Protein AF-A0A7J7K6N8-F1 (afdb_monomer_lite)

Secondary structure (DSSP, 8-state):
---HHHHHHHHHHHHHHHHHHHHHHHHHHTSTTHHHHS-HHHHHHHHHHHHHHHHHHHHHHHHHHHHHHHHHHT-

Foldseek 3Di:
DDPLVVVLVVLVVVLVVLVVVLVVLVVCCPDPCCPVPPDPVRNVVSVVSSVVSVVVSVVSVVVSVVSVVVVVVVD

InterPro domains:
  IPR010978 Class I and II aminoacyl-tRNA synthetase, tRNA-binding arm [SSF46589] (3-67)
  IPR019499 Valyl-tRNA synthetase, tRNA-binding arm [PF10458] (3-67)
  IPR037118 Valyl-tRNA synthetase, tRNA-binding arm superfamily [G3DSA:1.10.287.380] (1-69)

Sequence (75 aa):
MIDLD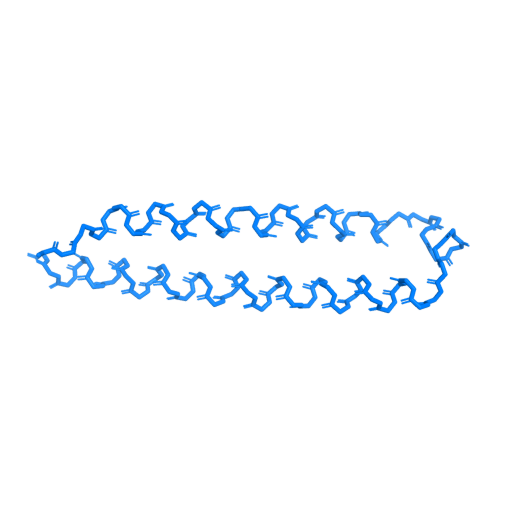KELSQLAQKLKQISEKRDKLEESMKKPDYVVKVPEGVRADNSQKVEDLSKESSRLQEAIQKLEKMKLDDI

pLDDT: mean 93.54, std 7.47, range [54.59, 97.81]

Organism: Bugula neritina (NCBI:txid10212)

Radius of gyration: 16.95 Å; chains: 1; bounding box: 36×17×50 Å

Structure (mmCIF, N/CA/C/O backbone):
data_AF-A0A7J7K6N8-F1
#
_entry.id   AF-A0A7J7K6N8-F1
#
loop_
_atom_site.group_PDB
_atom_site.id
_atom_site.type_symbol
_atom_site.label_atom_id
_atom_site.label_alt_id
_atom_site.label_comp_id
_atom_site.label_asym_id
_atom_site.label_entity_id
_atom_site.label_seq_id
_atom_site.pdbx_PDB_ins_code
_atom_site.Cartn_x
_atom_site.Cartn_y
_atom_site.Cartn_z
_atom_site.occupancy
_atom_site.B_iso_or_equiv
_atom_site.auth_seq_id
_atom_site.auth_comp_id
_atom_site.auth_asym_id
_atom_site.auth_atom_id
_atom_site.pdbx_PDB_model_num
ATOM 1 N N . MET A 1 1 ? 6.316 -7.534 -28.239 1.00 62.94 1 MET A N 1
ATOM 2 C CA . MET A 1 1 ? 7.119 -6.574 -27.461 1.00 62.94 1 MET A CA 1
ATOM 3 C C . MET A 1 1 ? 6.214 -6.046 -26.362 1.00 62.94 1 MET A C 1
ATOM 5 O O . MET A 1 1 ? 5.106 -5.635 -26.683 1.00 62.94 1 MET A O 1
ATOM 9 N N . ILE A 1 2 ? 6.597 -6.212 -25.097 1.00 75.12 2 ILE A N 1
ATOM 10 C CA . ILE A 1 2 ? 5.807 -5.725 -23.957 1.00 75.12 2 ILE A CA 1
ATOM 11 C C . ILE A 1 2 ? 6.057 -4.221 -23.839 1.00 75.12 2 ILE A C 1
ATOM 13 O O . ILE A 1 2 ? 7.202 -3.785 -23.925 1.00 75.12 2 ILE A O 1
ATOM 17 N N . ASP A 1 3 ? 4.992 -3.442 -23.675 1.00 89.06 3 ASP A N 1
ATOM 18 C CA . ASP A 1 3 ? 5.088 -2.008 -23.410 1.00 89.06 3 ASP A CA 1
ATOM 19 C C . ASP A 1 3 ? 5.368 -1.801 -21.915 1.00 89.06 3 ASP A C 1
ATOM 21 O O . ASP A 1 3 ? 4.453 -1.740 -21.091 1.00 89.06 3 ASP A O 1
ATOM 25 N N . LEU A 1 4 ? 6.657 -1.766 -21.564 1.00 89.06 4 LEU A N 1
ATOM 26 C CA . LEU A 1 4 ? 7.116 -1.629 -20.180 1.00 89.06 4 LEU A CA 1
ATOM 27 C C . LEU A 1 4 ? 6.632 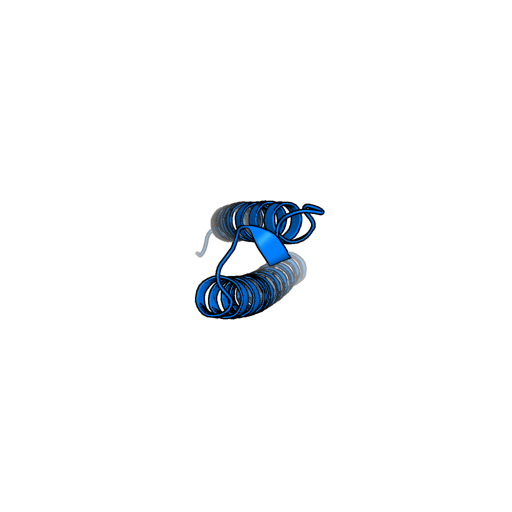-0.324 -19.533 1.00 89.06 4 LEU A C 1
ATOM 29 O O . LEU A 1 4 ? 6.370 -0.308 -18.333 1.00 89.06 4 LEU A O 1
ATOM 33 N N . ASP A 1 5 ? 6.462 0.748 -20.310 1.00 91.25 5 ASP A N 1
ATOM 34 C CA . ASP A 1 5 ? 5.966 2.031 -19.805 1.00 91.25 5 ASP A CA 1
ATOM 35 C C . ASP A 1 5 ? 4.498 1.951 -19.392 1.00 91.25 5 ASP A C 1
ATOM 37 O O . ASP A 1 5 ? 4.107 2.438 -18.325 1.00 91.25 5 ASP A O 1
ATOM 41 N N . LYS A 1 6 ? 3.683 1.277 -20.203 1.00 93.56 6 LYS A N 1
ATOM 42 C CA . LYS A 1 6 ? 2.283 1.021 -19.870 1.00 93.56 6 LYS A CA 1
ATOM 43 C C . LYS A 1 6 ? 2.143 0.145 -18.623 1.00 93.56 6 LYS A C 1
ATOM 45 O O . LYS A 1 6 ? 1.333 0.470 -17.755 1.00 93.56 6 LYS A O 1
ATOM 50 N N . GLU A 1 7 ? 2.924 -0.926 -18.511 1.00 93.56 7 GLU A N 1
ATOM 51 C CA . GLU A 1 7 ? 2.896 -1.823 -17.345 1.00 93.56 7 GLU A CA 1
ATOM 52 C C . GLU A 1 7 ? 3.354 -1.106 -16.063 1.00 93.56 7 GLU A C 1
ATOM 54 O O . GLU A 1 7 ? 2.682 -1.180 -15.030 1.00 93.56 7 GLU A O 1
ATOM 59 N N . LEU A 1 8 ? 4.440 -0.326 -16.132 1.00 94.88 8 LEU A N 1
ATOM 60 C CA . LEU A 1 8 ? 4.908 0.503 -15.016 1.00 94.88 8 LEU A CA 1
ATOM 61 C C . LEU A 1 8 ? 3.845 1.515 -14.576 1.00 94.88 8 LEU A C 1
ATOM 63 O O . LEU A 1 8 ? 3.585 1.656 -13.379 1.00 94.88 8 LEU A O 1
ATOM 67 N N . SER A 1 9 ? 3.181 2.176 -15.528 1.00 95.81 9 SER A N 1
ATOM 68 C CA . SER A 1 9 ? 2.099 3.122 -15.237 1.00 95.81 9 SER A CA 1
ATOM 69 C C . SER A 1 9 ? 0.923 2.452 -14.516 1.00 95.81 9 SER A C 1
ATOM 71 O O . SER A 1 9 ? 0.429 2.973 -13.511 1.00 95.81 9 SER A O 1
ATOM 73 N N . GLN A 1 10 ? 0.508 1.265 -14.967 1.00 96.50 10 GLN A N 1
ATOM 74 C CA . GLN A 1 10 ? -0.579 0.507 -14.342 1.00 96.50 10 GLN A CA 1
ATOM 75 C C . GLN A 1 10 ? -0.229 0.055 -12.920 1.00 96.50 10 GLN A C 1
ATOM 77 O O . GLN A 1 10 ? -1.042 0.209 -12.002 1.00 96.50 10 GLN A O 1
ATOM 82 N N . LEU A 1 11 ? 0.984 -0.463 -12.711 1.00 96.12 11 LEU A N 1
ATOM 83 C CA . LEU A 1 11 ? 1.445 -0.881 -11.388 1.00 96.12 11 LEU A CA 1
ATOM 84 C C . LEU A 1 11 ? 1.577 0.308 -10.431 1.00 96.12 11 LEU A C 1
ATOM 86 O O . LEU A 1 11 ? 1.129 0.214 -9.287 1.00 96.12 11 LEU A O 1
ATOM 90 N N . ALA A 1 12 ? 2.108 1.440 -10.897 1.00 96.00 12 ALA A N 1
ATOM 91 C CA . ALA A 1 12 ? 2.206 2.665 -10.106 1.00 96.00 12 ALA A CA 1
ATOM 92 C C . ALA A 1 12 ? 0.820 3.200 -9.713 1.00 96.00 12 ALA A C 1
ATOM 94 O O . ALA A 1 12 ? 0.594 3.573 -8.558 1.00 96.00 12 ALA A O 1
ATOM 95 N N . GLN A 1 13 ? -0.146 3.179 -10.638 1.00 97.75 13 GLN A N 1
ATOM 96 C CA . GLN A 1 13 ? -1.525 3.567 -10.344 1.00 97.75 13 GLN A CA 1
ATOM 97 C C . GLN A 1 13 ? -2.158 2.640 -9.298 1.00 97.75 13 GLN A C 1
ATOM 99 O O . GLN A 1 13 ? -2.814 3.118 -8.367 1.00 97.75 13 GLN A O 1
ATOM 104 N N . LYS A 1 14 ? -1.937 1.325 -9.408 1.00 97.19 14 LYS A N 1
ATOM 105 C CA . LYS A 1 14 ? -2.438 0.350 -8.434 1.00 97.19 14 LYS A CA 1
ATOM 106 C C . LYS A 1 14 ? -1.804 0.554 -7.051 1.00 97.19 14 LYS A C 1
ATOM 108 O O . LYS A 1 14 ? -2.526 0.584 -6.053 1.00 97.19 14 LYS A O 1
ATOM 113 N N . LEU A 1 15 ? -0.487 0.766 -6.988 1.00 97.12 15 LEU A N 1
ATOM 114 C CA . LEU A 1 15 ? 0.240 1.059 -5.748 1.00 97.12 15 LEU A CA 1
ATOM 115 C C . LEU A 1 15 ? -0.300 2.320 -5.064 1.00 97.12 15 LEU A C 1
ATOM 117 O O . LEU A 1 15 ? -0.527 2.315 -3.851 1.00 97.12 15 LEU A O 1
ATOM 121 N N . LYS A 1 16 ? -0.563 3.378 -5.841 1.00 97.31 16 LYS A N 1
ATOM 122 C CA . LYS A 1 16 ? -1.162 4.618 -5.334 1.00 97.31 16 LYS A CA 1
ATOM 123 C C . LYS A 1 16 ? -2.524 4.354 -4.693 1.00 97.31 16 LYS A C 1
ATOM 125 O O . LYS A 1 16 ? -2.749 4.748 -3.554 1.00 97.31 16 LYS A O 1
ATOM 130 N N . GLN A 1 17 ? -3.411 3.635 -5.381 1.00 97.56 17 GLN A N 1
ATOM 131 C CA . GLN A 1 17 ? -4.752 3.336 -4.867 1.00 97.56 17 GLN A CA 1
ATOM 132 C C . GLN A 1 17 ? -4.735 2.497 -3.582 1.00 97.56 17 GLN A C 1
ATOM 134 O O . GLN A 1 17 ? -5.561 2.713 -2.696 1.00 97.56 17 GLN A O 1
ATOM 139 N N . ILE A 1 18 ? -3.831 1.521 -3.478 1.00 96.44 18 ILE A N 1
ATOM 140 C CA . ILE A 1 18 ? -3.716 0.671 -2.283 1.00 96.44 18 ILE A CA 1
ATOM 141 C C . ILE A 1 18 ? -3.145 1.466 -1.115 1.00 96.44 18 ILE A C 1
ATOM 143 O O . ILE A 1 18 ? -3.695 1.403 -0.016 1.00 96.44 18 ILE A O 1
ATOM 147 N N . SER A 1 19 ? -2.111 2.268 -1.364 1.00 94.81 19 SER A N 1
ATOM 148 C CA . SER A 1 19 ? -1.510 3.127 -0.342 1.00 94.81 19 SER A CA 1
ATOM 149 C C . SER A 1 19 ? -2.521 4.145 0.191 1.00 94.81 19 SER A C 1
ATOM 151 O O . SER A 1 19 ? -2.699 4.240 1.398 1.00 94.81 19 SER A O 1
ATOM 153 N N . GLU A 1 20 ? -3.301 4.793 -0.680 1.00 97.12 20 GLU A N 1
ATOM 154 C CA . GLU A 1 20 ? -4.372 5.707 -0.256 1.00 97.12 20 GLU A CA 1
ATOM 155 C C . GLU A 1 20 ? -5.444 5.016 0.605 1.00 97.12 20 GLU A C 1
ATOM 157 O O . GLU A 1 20 ? -5.960 5.609 1.554 1.00 97.12 20 GLU A O 1
ATOM 162 N N . LYS A 1 21 ? -5.807 3.765 0.288 1.00 96.62 21 LYS A N 1
ATOM 163 C CA . LYS A 1 21 ? -6.763 2.989 1.096 1.00 96.62 21 LYS A CA 1
ATOM 164 C C . LYS A 1 21 ? -6.189 2.645 2.466 1.00 96.62 21 LYS A C 1
ATOM 166 O O . LYS A 1 21 ? -6.904 2.775 3.459 1.00 96.62 21 LYS A O 1
ATOM 171 N N . ARG A 1 22 ? -4.923 2.219 2.514 1.00 97.25 22 ARG A N 1
ATOM 172 C CA . ARG A 1 22 ? -4.209 1.931 3.763 1.00 97.25 22 ARG A CA 1
ATOM 173 C C . ARG A 1 22 ? -4.148 3.179 4.635 1.00 97.25 22 ARG A C 1
ATOM 175 O O . ARG A 1 22 ? -4.547 3.118 5.791 1.00 97.25 22 ARG A O 1
ATOM 182 N N . ASP A 1 23 ? -3.720 4.303 4.070 1.00 96.12 23 ASP A N 1
ATOM 183 C CA . ASP A 1 23 ? -3.493 5.542 4.815 1.00 96.12 23 ASP A CA 1
ATOM 184 C C . ASP A 1 23 ? -4.796 6.079 5.416 1.00 96.12 23 ASP A C 1
ATOM 186 O O . ASP A 1 23 ? -4.836 6.425 6.594 1.00 96.12 23 ASP A O 1
ATOM 190 N N . LYS A 1 24 ? -5.897 6.048 4.652 1.00 96.88 24 LYS A N 1
ATOM 191 C CA . LYS A 1 24 ? -7.230 6.416 5.160 1.00 96.88 24 LYS A CA 1
ATOM 192 C C . LYS A 1 24 ? -7.692 5.509 6.300 1.00 96.88 24 LYS A C 1
ATOM 194 O O . LYS A 1 24 ? -8.307 5.984 7.256 1.00 96.88 24 LYS A O 1
ATOM 199 N N . LEU A 1 25 ? -7.430 4.205 6.197 1.00 95.94 25 LEU A N 1
ATOM 200 C CA . LEU A 1 25 ? -7.798 3.259 7.245 1.00 95.94 25 LEU A CA 1
ATOM 201 C C . LEU A 1 25 ? -6.965 3.497 8.507 1.00 95.94 25 LEU A C 1
ATOM 203 O O . LEU A 1 25 ? -7.537 3.639 9.586 1.00 95.94 25 LEU A O 1
ATOM 207 N N . GLU A 1 26 ? -5.649 3.651 8.377 1.00 95.75 26 GLU A N 1
ATOM 208 C CA . GLU A 1 26 ? -4.779 3.997 9.502 1.00 95.75 26 GLU A CA 1
ATOM 209 C C . GLU A 1 26 ? -5.165 5.322 10.162 1.00 95.75 26 GLU A C 1
ATOM 211 O O . GLU A 1 26 ? -5.191 5.417 11.387 1.00 95.75 26 GLU A O 1
ATOM 216 N N . GLU A 1 27 ? -5.473 6.353 9.375 1.00 96.38 27 GLU A N 1
ATOM 217 C CA . GLU A 1 27 ? -5.922 7.643 9.897 1.00 96.38 27 GLU A CA 1
ATOM 218 C C . GLU A 1 27 ? -7.211 7.483 10.712 1.00 96.38 27 GLU A C 1
ATOM 220 O O . GLU A 1 27 ? -7.338 8.041 11.803 1.00 96.38 27 GLU A O 1
ATOM 225 N N . SER A 1 28 ? -8.148 6.654 10.239 1.00 93.88 28 SER A N 1
ATOM 226 C CA . SER A 1 28 ? -9.371 6.350 10.983 1.00 93.88 28 SER A CA 1
ATOM 227 C C . SER A 1 28 ? -9.098 5.618 12.303 1.00 93.88 28 SER A C 1
ATOM 229 O O . SER A 1 28 ? -9.755 5.912 13.302 1.00 93.88 28 SER A O 1
ATOM 231 N N . MET A 1 29 ? -8.095 4.734 12.324 1.00 95.25 29 MET A N 1
ATOM 232 C CA . MET A 1 29 ? -7.668 3.974 13.503 1.00 95.25 29 MET A CA 1
ATOM 233 C C . MET A 1 29 ? -6.922 4.833 14.533 1.00 95.25 29 MET A C 1
ATOM 235 O O . MET A 1 29 ? -6.915 4.501 15.715 1.00 95.25 29 MET A O 1
ATOM 239 N N . LYS A 1 30 ? -6.316 5.947 14.102 1.00 95.12 30 LYS A N 1
ATOM 240 C CA . LYS A 1 30 ? -5.597 6.907 14.960 1.00 95.12 30 LYS A CA 1
ATOM 241 C C . LYS A 1 30 ? -6.527 7.901 15.669 1.00 95.12 30 LYS A C 1
ATOM 243 O O . LYS A 1 30 ? -6.055 8.703 16.475 1.00 95.12 30 LYS A O 1
ATOM 248 N N . LYS A 1 31 ? -7.838 7.882 15.391 1.00 95.31 31 LYS A N 1
ATOM 249 C CA . LYS A 1 31 ? -8.795 8.788 16.042 1.00 95.31 31 LYS A CA 1
ATOM 250 C C . LYS A 1 31 ? -8.868 8.516 17.556 1.00 95.31 31 LYS A C 1
ATOM 252 O O . LYS A 1 31 ? -8.960 7.353 17.945 1.00 95.31 31 LYS A O 1
ATOM 257 N N . PRO A 1 32 ? -8.895 9.551 18.421 1.00 91.81 32 PRO A N 1
ATOM 258 C CA . PRO A 1 32 ? -8.869 9.369 19.879 1.00 91.81 32 PRO A CA 1
ATOM 259 C C . PRO A 1 32 ? -10.014 8.514 20.439 1.00 91.81 32 PRO A C 1
ATOM 261 O O . PRO A 1 32 ? -9.855 7.826 21.441 1.00 91.81 32 PRO A O 1
ATOM 264 N N . ASP A 1 33 ? -11.174 8.550 19.789 1.00 94.38 33 ASP A N 1
ATOM 265 C CA . ASP A 1 33 ? -12.384 7.831 20.183 1.00 94.38 33 ASP A CA 1
ATOM 266 C C . ASP A 1 33 ? -12.534 6.461 19.501 1.00 94.38 33 ASP A C 1
ATOM 268 O O . ASP A 1 33 ? -13.515 5.758 19.749 1.00 94.38 33 ASP A O 1
ATOM 272 N N . TYR A 1 34 ? -11.570 6.054 18.671 1.00 93.88 34 TYR A N 1
ATOM 273 C CA . TYR A 1 34 ? -11.644 4.838 17.864 1.00 93.88 34 TYR A CA 1
ATOM 274 C C . TYR A 1 34 ? -11.855 3.580 18.716 1.00 93.88 34 TYR A C 1
ATOM 276 O O . TYR A 1 34 ? -12.751 2.783 18.444 1.00 93.88 34 TYR A O 1
ATOM 284 N N . VAL A 1 35 ? -11.095 3.429 19.805 1.00 92.19 35 VAL A N 1
ATOM 285 C CA . VAL A 1 35 ? -11.196 2.269 20.712 1.00 92.19 35 VAL A CA 1
ATOM 286 C C . VAL A 1 35 ? -12.550 2.208 21.426 1.00 92.19 35 VAL A C 1
ATOM 288 O O . VAL A 1 35 ? -13.028 1.128 21.759 1.00 92.19 35 VAL A O 1
ATOM 291 N N . VAL A 1 36 ? -13.202 3.348 21.646 1.00 94.25 36 VAL A N 1
ATOM 292 C CA . VAL A 1 36 ? -14.499 3.392 22.333 1.00 94.25 36 VAL A CA 1
ATOM 293 C C . VAL A 1 36 ? -15.652 3.182 21.349 1.00 94.25 36 VAL A C 1
ATOM 295 O O . VAL A 1 36 ? -16.620 2.502 21.675 1.00 94.25 36 VAL A O 1
ATOM 298 N N . LYS A 1 37 ? -15.558 3.742 20.137 1.00 95.25 37 LYS A N 1
ATOM 299 C CA . LYS A 1 37 ? -16.637 3.710 19.135 1.00 95.25 37 LYS A CA 1
ATOM 300 C C . LYS A 1 37 ? -16.640 2.473 18.247 1.00 95.25 37 LYS A C 1
ATOM 302 O O . LYS A 1 37 ? -17.681 2.140 17.687 1.00 95.25 37 LYS A O 1
ATOM 307 N N . VAL A 1 38 ? -15.493 1.825 18.071 1.00 95.19 38 VAL A N 1
ATOM 308 C CA . VAL A 1 38 ? -15.345 0.703 17.142 1.00 95.19 38 VAL A CA 1
ATOM 309 C C . VAL A 1 38 ? -15.225 -0.597 17.931 1.00 95.19 38 VAL A C 1
ATOM 311 O O . VAL A 1 38 ? -14.304 -0.704 18.740 1.00 95.19 38 VAL A O 1
ATOM 314 N N . PRO A 1 39 ? -16.110 -1.589 17.716 1.00 97.12 39 PRO A N 1
ATOM 315 C CA . PRO A 1 39 ? -16.047 -2.880 18.399 1.00 97.12 39 PRO A CA 1
ATOM 316 C C . PRO A 1 39 ? -14.717 -3.604 18.182 1.00 97.12 39 PRO A C 1
ATOM 318 O O . PRO A 1 39 ? -14.106 -3.485 17.123 1.00 97.12 39 PRO A O 1
ATOM 321 N N . GLU A 1 40 ? -14.293 -4.403 19.161 1.00 94.75 40 GLU A N 1
ATOM 322 C CA . GLU A 1 40 ? -12.999 -5.098 19.133 1.00 94.75 40 GLU A CA 1
ATOM 323 C C . GLU A 1 40 ? -12.787 -5.953 17.879 1.00 94.75 40 GLU A C 1
ATOM 325 O O . GLU A 1 40 ? -11.737 -5.833 17.255 1.00 94.75 40 GLU A O 1
ATOM 330 N N . GLY A 1 41 ? -13.795 -6.726 17.458 1.00 96.62 41 GLY A N 1
ATOM 331 C CA . GLY A 1 41 ? -13.716 -7.521 16.227 1.00 96.62 41 GLY A CA 1
ATOM 332 C C . GLY A 1 41 ? -13.440 -6.661 14.990 1.00 96.62 41 GLY A C 1
ATOM 333 O O . GLY A 1 41 ? -12.532 -6.953 14.225 1.00 96.62 41 GLY A O 1
ATOM 334 N N . VAL A 1 42 ? -14.121 -5.517 14.868 1.00 96.50 42 VAL A N 1
ATOM 335 C CA . VAL A 1 42 ? -13.894 -4.570 13.763 1.00 96.50 42 VAL A CA 1
ATOM 336 C C . VAL A 1 42 ? -12.500 -3.943 13.845 1.00 96.50 42 VAL A C 1
ATOM 338 O O . VAL A 1 42 ? -11.870 -3.691 12.821 1.00 96.50 42 VAL A O 1
ATOM 341 N N . ARG A 1 43 ? -11.972 -3.700 15.051 1.00 96.19 43 ARG A N 1
ATOM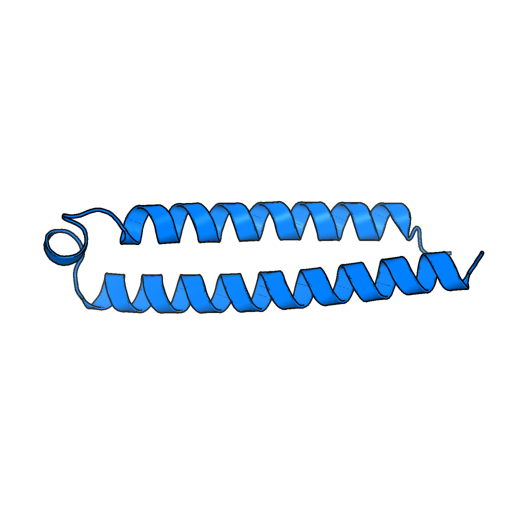 342 C CA . ARG A 1 43 ? -10.594 -3.212 15.208 1.00 96.19 43 ARG A CA 1
ATOM 343 C C . ARG A 1 43 ? -9.569 -4.261 14.789 1.00 96.19 43 ARG A C 1
ATOM 345 O O . ARG A 1 43 ? -8.591 -3.888 14.147 1.00 96.19 43 ARG A O 1
ATOM 352 N N . ALA A 1 44 ? -9.786 -5.528 15.138 1.00 96.56 44 ALA A N 1
ATOM 353 C CA . ALA A 1 44 ? -8.937 -6.635 14.708 1.00 96.56 44 ALA A CA 1
ATOM 354 C C . ALA A 1 44 ? -8.957 -6.777 13.178 1.00 96.56 44 ALA A C 1
ATOM 356 O O . ALA A 1 44 ? -7.894 -6.801 12.558 1.00 96.56 44 ALA A O 1
ATOM 357 N N . ASP A 1 45 ? -10.145 -6.738 12.570 1.00 97.38 45 ASP A N 1
ATOM 358 C CA . ASP A 1 45 ? -10.316 -6.777 11.115 1.00 97.38 45 ASP A CA 1
ATOM 359 C C . ASP A 1 45 ? -9.612 -5.603 10.424 1.00 97.38 45 ASP A C 1
ATOM 361 O O . ASP A 1 45 ? -8.919 -5.788 9.425 1.00 97.38 45 ASP A O 1
ATOM 365 N N . ASN A 1 46 ? -9.738 -4.388 10.967 1.00 96.94 46 ASN A N 1
ATOM 366 C CA . ASN A 1 46 ? -9.076 -3.205 10.420 1.00 96.94 46 ASN A CA 1
ATOM 367 C C . ASN A 1 46 ? -7.549 -3.302 10.524 1.00 96.94 46 ASN A C 1
ATOM 369 O O . ASN A 1 46 ? -6.857 -2.965 9.565 1.00 96.94 46 ASN A O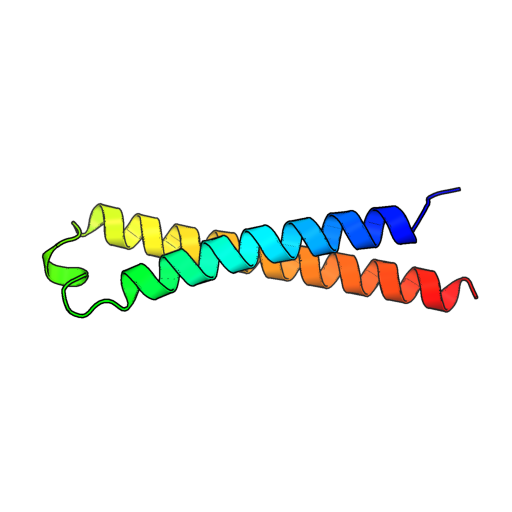 1
ATOM 373 N N . SER A 1 47 ? -7.017 -3.808 11.640 1.00 96.62 47 SER A N 1
ATOM 374 C CA . SER A 1 47 ? -5.580 -4.067 11.785 1.00 96.62 47 SER A CA 1
ATOM 375 C C . SER A 1 47 ? -5.083 -5.093 10.764 1.00 96.62 47 SER A C 1
ATOM 377 O O . SER A 1 47 ? -4.082 -4.840 10.093 1.00 96.62 47 SER A O 1
ATOM 379 N N . GLN A 1 48 ? -5.810 -6.200 10.575 1.00 97.75 48 GLN A N 1
ATOM 380 C CA . GLN A 1 48 ? -5.465 -7.200 9.562 1.00 97.75 48 GLN A CA 1
ATOM 381 C C . GLN A 1 48 ? -5.513 -6.601 8.152 1.00 97.75 48 GLN A C 1
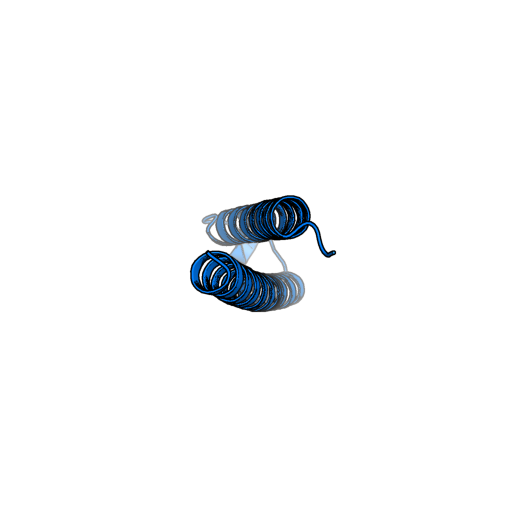ATOM 383 O O . GLN A 1 48 ? -4.611 -6.809 7.345 1.00 97.75 48 GLN A O 1
ATOM 388 N N . LYS A 1 49 ? -6.528 -5.779 7.867 1.00 97.62 49 LYS A N 1
ATOM 389 C CA . LYS A 1 49 ? -6.675 -5.084 6.585 1.00 97.62 49 LYS A CA 1
ATOM 390 C C . LYS A 1 49 ? -5.496 -4.149 6.299 1.00 97.62 49 LYS A C 1
ATOM 392 O O . LYS A 1 49 ? -5.028 -4.108 5.164 1.00 97.62 49 LYS A O 1
ATOM 397 N N . VAL A 1 50 ? -5.019 -3.396 7.295 1.00 97.50 50 VAL A N 1
ATOM 398 C CA . VAL A 1 50 ? -3.826 -2.540 7.157 1.00 97.50 50 VAL A CA 1
ATOM 399 C C . VAL A 1 50 ? -2.589 -3.382 6.854 1.00 97.50 50 VAL A C 1
ATOM 401 O O . VAL A 1 50 ? -1.805 -3.013 5.977 1.00 97.50 50 VAL A O 1
ATOM 404 N N . GLU A 1 51 ? -2.423 -4.519 7.529 1.00 97.69 51 GLU A N 1
ATOM 405 C CA . GLU A 1 51 ? -1.309 -5.434 7.280 1.00 97.69 51 GLU A CA 1
ATOM 406 C C . GLU A 1 51 ? -1.353 -6.004 5.852 1.00 97.69 51 GLU A C 1
ATOM 408 O O . GLU A 1 51 ? -0.347 -5.978 5.139 1.00 97.69 51 GLU A O 1
ATOM 413 N N . ASP A 1 52 ? -2.524 -6.453 5.400 1.00 97.81 52 ASP A N 1
ATOM 414 C CA . ASP A 1 52 ? -2.721 -7.012 4.061 1.00 97.81 52 ASP A CA 1
ATOM 415 C C . ASP A 1 52 ? -2.453 -5.972 2.966 1.00 97.81 52 ASP A C 1
ATOM 417 O O . ASP A 1 52 ? -1.719 -6.245 2.011 1.00 97.81 52 ASP A O 1
ATOM 421 N N . LEU A 1 53 ? -2.989 -4.755 3.127 1.00 97.38 53 LEU A N 1
ATOM 422 C CA . LEU A 1 53 ? -2.742 -3.641 2.207 1.00 97.38 53 LEU A CA 1
ATOM 423 C C . LEU A 1 53 ? -1.258 -3.253 2.191 1.00 97.38 53 LEU A C 1
ATOM 425 O O . LEU A 1 53 ? -0.713 -2.963 1.128 1.00 97.38 53 LEU A O 1
ATOM 429 N N . SER A 1 54 ? -0.583 -3.287 3.343 1.00 96.69 54 SER A N 1
ATOM 430 C CA . SER A 1 54 ? 0.853 -3.001 3.433 1.00 96.69 54 SER A CA 1
ATOM 431 C C . SER A 1 54 ? 1.685 -4.049 2.697 1.00 96.69 54 SER A C 1
ATOM 433 O O . SER A 1 54 ? 2.556 -3.687 1.907 1.00 96.69 54 SER A O 1
ATOM 435 N N . LYS A 1 55 ? 1.374 -5.340 2.875 1.00 97.56 55 LYS A N 1
ATOM 436 C CA . LYS A 1 55 ? 2.021 -6.438 2.138 1.00 97.56 55 LYS A CA 1
ATOM 437 C C . LYS A 1 55 ? 1.802 -6.313 0.631 1.00 97.56 55 LYS A C 1
ATOM 439 O O . LYS A 1 55 ? 2.735 -6.539 -0.139 1.00 97.56 55 LYS A O 1
ATOM 444 N N . GLU A 1 56 ? 0.591 -5.967 0.191 1.00 96.56 56 GLU A N 1
ATOM 445 C CA . GLU A 1 56 ? 0.303 -5.776 -1.235 1.00 96.56 56 GLU A CA 1
ATOM 446 C C . GLU A 1 56 ? 1.071 -4.580 -1.813 1.00 96.56 56 GLU A C 1
ATOM 448 O O . GLU A 1 56 ? 1.693 -4.719 -2.869 1.00 96.56 56 GLU A O 1
ATOM 453 N N . SER A 1 57 ? 1.107 -3.442 -1.109 1.00 95.69 57 SER A N 1
ATOM 454 C CA . SER A 1 57 ? 1.905 -2.280 -1.517 1.00 95.69 57 SER A CA 1
ATOM 455 C C . SER A 1 57 ? 3.389 -2.624 -1.647 1.00 95.69 57 SER A C 1
ATOM 457 O O . SER A 1 57 ? 3.990 -2.298 -2.669 1.00 95.69 57 SER A O 1
ATOM 459 N N . SER A 1 58 ? 3.976 -3.337 -0.678 1.00 96.44 58 SER A N 1
ATOM 460 C CA . SER A 1 58 ? 5.381 -3.763 -0.754 1.00 96.44 58 SER A CA 1
ATOM 461 C C . SER A 1 58 ? 5.651 -4.646 -1.974 1.00 96.44 58 SER A C 1
ATOM 463 O O . SER A 1 58 ? 6.602 -4.399 -2.711 1.00 96.44 58 SER A O 1
ATOM 465 N N . ARG A 1 59 ? 4.778 -5.623 -2.256 1.00 96.75 59 ARG A N 1
ATOM 466 C CA . ARG A 1 59 ? 4.912 -6.493 -3.439 1.00 96.75 59 ARG A CA 1
ATOM 467 C C . ARG A 1 59 ? 4.826 -5.716 -4.752 1.00 96.75 59 ARG A C 1
ATOM 469 O O . ARG A 1 59 ? 5.575 -6.007 -5.681 1.00 96.75 59 ARG A O 1
ATOM 476 N N . LEU A 1 60 ? 3.920 -4.742 -4.846 1.00 96.19 60 LEU A N 1
ATOM 477 C CA . LEU A 1 60 ? 3.806 -3.886 -6.031 1.00 96.19 60 LEU A CA 1
ATOM 478 C C . LEU A 1 60 ? 5.039 -3.006 -6.208 1.00 96.19 60 LEU A C 1
ATOM 480 O O . LEU A 1 60 ? 5.516 -2.846 -7.326 1.00 96.19 60 LEU A O 1
ATOM 484 N N . GLN A 1 61 ? 5.578 -2.479 -5.114 1.00 96.62 61 GLN A N 1
ATOM 485 C CA . GLN A 1 61 ? 6.781 -1.659 -5.140 1.00 96.62 61 GLN A CA 1
ATOM 486 C C . GLN A 1 61 ? 8.005 -2.470 -5.592 1.00 96.62 61 GLN A C 1
ATOM 488 O O . GLN A 1 61 ? 8.757 -2.010 -6.447 1.00 96.62 61 GLN A O 1
ATOM 493 N N . GLU A 1 62 ? 8.155 -3.709 -5.116 1.00 96.94 62 GLU A N 1
ATOM 494 C CA . GLU A 1 62 ? 9.181 -4.638 -5.609 1.00 96.94 62 GLU A CA 1
ATOM 495 C C . GLU A 1 62 ? 9.007 -4.973 -7.098 1.00 96.94 62 GLU A C 1
ATOM 497 O O . GLU A 1 62 ? 9.991 -5.077 -7.830 1.00 96.94 62 GLU A O 1
ATOM 502 N N . ALA A 1 63 ? 7.767 -5.163 -7.563 1.00 95.38 63 ALA A N 1
ATOM 503 C CA . ALA A 1 63 ? 7.487 -5.445 -8.969 1.00 95.38 63 ALA A CA 1
ATOM 504 C C . ALA A 1 63 ? 7.851 -4.256 -9.871 1.00 95.38 63 ALA A C 1
ATOM 506 O O . ALA A 1 63 ? 8.502 -4.455 -10.896 1.00 95.38 63 ALA A O 1
ATOM 507 N N . ILE A 1 64 ? 7.494 -3.033 -9.461 1.00 96.00 64 ILE A N 1
ATOM 508 C CA . ILE A 1 64 ? 7.871 -1.791 -10.150 1.00 96.00 64 ILE A CA 1
ATOM 509 C C . ILE A 1 64 ? 9.392 -1.680 -10.228 1.00 96.00 64 ILE A C 1
ATOM 511 O O . ILE A 1 64 ? 9.921 -1.559 -11.324 1.00 96.00 64 ILE A O 1
ATOM 515 N N . GLN A 1 65 ? 10.104 -1.834 -9.107 1.00 95.56 65 GLN A N 1
ATOM 516 C CA . GLN A 1 65 ? 11.570 -1.757 -9.084 1.00 95.56 65 GLN A CA 1
ATOM 517 C C . GLN A 1 65 ? 12.233 -2.781 -10.015 1.00 95.56 65 GLN A C 1
ATOM 519 O O . GLN A 1 65 ? 13.213 -2.472 -10.691 1.00 95.56 65 GLN A O 1
ATOM 524 N N . LYS A 1 66 ? 11.705 -4.012 -10.073 1.00 94.56 66 LYS A N 1
ATOM 525 C CA . LYS A 1 66 ? 12.204 -5.045 -10.994 1.00 94.56 66 LYS A CA 1
ATOM 526 C C . LYS A 1 66 ? 11.982 -4.656 -12.456 1.00 94.56 66 LYS A C 1
ATOM 528 O O . LYS A 1 66 ? 12.895 -4.824 -13.257 1.00 94.56 66 LYS A O 1
ATOM 533 N N . LEU A 1 67 ? 10.803 -4.135 -12.792 1.00 92.88 67 LEU A N 1
ATOM 534 C CA . LEU A 1 67 ? 10.472 -3.682 -14.147 1.00 92.88 67 LEU A CA 1
ATOM 535 C C . LEU A 1 67 ? 11.280 -2.448 -14.565 1.00 92.88 67 LEU A C 1
ATOM 537 O O . LEU A 1 67 ? 11.767 -2.398 -15.689 1.00 92.88 67 LEU A O 1
ATOM 541 N N . GLU A 1 68 ? 11.474 -1.484 -13.665 1.00 93.56 68 GLU A N 1
ATOM 542 C CA . GLU A 1 68 ? 12.331 -0.313 -13.896 1.00 93.56 68 GLU A CA 1
ATOM 543 C C . GLU A 1 68 ? 13.777 -0.733 -14.161 1.00 93.56 68 GLU A C 1
ATOM 545 O O . GLU A 1 68 ? 14.409 -0.215 -15.079 1.00 93.56 68 GLU A O 1
ATOM 550 N N . LYS A 1 69 ? 14.283 -1.712 -13.401 1.00 92.94 69 LYS A N 1
ATOM 551 C CA . LYS A 1 69 ? 15.617 -2.268 -13.622 1.00 92.94 69 LYS A CA 1
ATOM 552 C C . LYS A 1 69 ? 15.730 -2.961 -14.982 1.00 92.94 69 LYS A C 1
ATOM 554 O O . LYS A 1 69 ? 16.673 -2.682 -15.706 1.00 92.94 69 LYS A O 1
ATOM 559 N N . MET A 1 70 ? 14.761 -3.803 -15.352 1.00 89.38 70 MET A N 1
ATOM 560 C CA . MET A 1 70 ? 14.737 -4.443 -16.678 1.00 89.38 70 MET A CA 1
ATOM 561 C C . MET A 1 70 ? 14.735 -3.408 -17.805 1.00 89.38 70 MET A C 1
ATOM 563 O O . MET A 1 70 ? 15.495 -3.536 -18.754 1.00 89.38 70 MET A O 1
ATOM 567 N N . LYS A 1 71 ? 13.936 -2.344 -17.667 1.00 88.06 71 LYS A N 1
ATOM 568 C CA . LYS A 1 71 ? 13.897 -1.249 -18.640 1.00 88.06 71 LYS A CA 1
ATOM 569 C C . LYS A 1 71 ? 15.249 -0.540 -18.778 1.00 88.06 71 LYS A C 1
ATOM 571 O O . LYS A 1 71 ? 15.580 -0.102 -19.872 1.00 88.06 71 LYS A O 1
ATOM 576 N N . LEU A 1 72 ? 15.992 -0.385 -17.681 1.00 85.50 72 LEU A N 1
ATOM 577 C CA . LEU A 1 72 ? 17.316 0.238 -17.686 1.00 85.50 72 LEU A CA 1
ATOM 578 C C . LEU A 1 72 ? 18.386 -0.677 -18.298 1.00 85.50 72 LEU A C 1
ATOM 580 O O . LEU A 1 72 ? 19.265 -0.177 -18.986 1.00 85.50 72 LEU A O 1
ATOM 584 N N . ASP A 1 73 ? 18.299 -1.985 -18.047 1.00 85.12 73 ASP A N 1
ATOM 585 C CA . ASP A 1 73 ? 19.239 -2.992 -18.556 1.00 85.12 73 ASP A CA 1
ATOM 586 C C . ASP A 1 73 ? 19.031 -3.289 -20.066 1.00 85.12 73 ASP A C 1
ATOM 588 O O . ASP A 1 73 ? 19.944 -3.791 -20.720 1.00 85.12 73 ASP A O 1
ATOM 592 N N . ASP A 1 74 ? 17.850 -2.973 -20.620 1.00 67.62 74 ASP A N 1
ATOM 593 C CA . ASP A 1 74 ? 1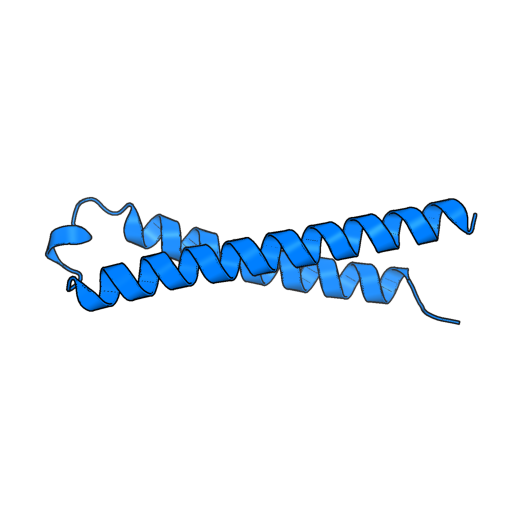7.495 -3.120 -22.046 1.00 67.62 74 ASP A CA 1
ATOM 594 C C . ASP A 1 74 ? 17.891 -1.901 -22.927 1.00 67.62 74 ASP A C 1
ATOM 596 O O . ASP A 1 74 ? 17.642 -1.915 -24.139 1.00 67.62 74 ASP A O 1
ATOM 600 N N . ILE A 1 75 ? 18.486 -0.847 -22.343 1.00 54.59 75 ILE A N 1
ATOM 601 C CA . ILE A 1 75 ? 19.029 0.350 -23.031 1.00 54.59 75 ILE A CA 1
ATOM 602 C C . ILE A 1 75 ? 20.553 0.247 -23.129 1.00 54.59 75 ILE A C 1
ATOM 604 O O . ILE A 1 75 ? 21.083 0.530 -24.229 1.00 54.59 75 ILE A O 1
#